Protein AF-A0A4R7HZ76-F1 (afdb_monomer_lite)

Radius of gyration: 34.41 Å; chains: 1; bounding box: 61×38×116 Å

Secondary structure (DSSP, 8-state):
---------PPPP--------HHHHHHHHHHHHHHHHHHHHHHHHHHHHHHHHHHHHHHHHHHHHHHHHHHHHHHHSSGGG-TTTTTHHHHHHHHHHHHHHHHHHHTS--GGG-TT---

pLDDT: mean 82.41, std 15.49, range [43.47, 98.44]

Organism: NCBI:txid467091

Structure (mmCIF, N/CA/C/O backbone):
data_AF-A0A4R7HZ76-F1
#
_entry.id   AF-A0A4R7HZ76-F1
#
loop_
_atom_site.group_PDB
_atom_site.id
_atom_site.type_symbol
_atom_site.label_atom_id
_atom_site.label_alt_id
_atom_site.label_comp_id
_atom_site.label_asym_id
_atom_site.label_entity_id
_atom_site.label_seq_id
_atom_site.pdbx_PDB_ins_code
_atom_site.Cartn_x
_atom_site.Cartn_y
_atom_site.Cartn_z
_atom_site.occupancy
_atom_site.B_iso_or_equiv
_atom_site.auth_seq_id
_atom_site.auth_comp_id
_atom_site.auth_asym_id
_atom_site.auth_atom_id
_atom_site.pdbx_PDB_model_num
ATOM 1 N N . MET A 1 1 ? -24.415 -3.410 87.741 1.00 55.56 1 MET A N 1
ATOM 2 C CA . MET A 1 1 ? -25.712 -3.322 87.044 1.00 55.56 1 MET A CA 1
ATOM 3 C C . MET A 1 1 ? -26.106 -1.855 87.058 1.00 55.56 1 MET A C 1
ATOM 5 O O . MET A 1 1 ? -26.613 -1.382 88.061 1.00 55.56 1 MET A O 1
ATOM 9 N N . ALA A 1 2 ? -25.708 -1.115 86.027 1.00 51.69 2 ALA A N 1
ATOM 10 C CA . ALA A 1 2 ? -26.130 0.259 85.790 1.00 51.69 2 ALA A CA 1
ATOM 11 C C . ALA A 1 2 ? -26.269 0.404 84.274 1.00 51.69 2 ALA A C 1
ATOM 13 O O . ALA A 1 2 ? -25.323 0.126 83.537 1.00 51.69 2 ALA A O 1
ATOM 14 N N . ASP A 1 3 ? -27.498 0.699 83.873 1.00 59.91 3 ASP A N 1
ATOM 15 C CA . ASP A 1 3 ? -27.969 0.969 82.523 1.00 59.91 3 ASP A CA 1
ATOM 16 C C . ASP A 1 3 ? -27.178 2.106 81.867 1.00 59.91 3 ASP A C 1
ATOM 18 O O . ASP A 1 3 ? -27.070 3.190 82.436 1.00 59.91 3 ASP A O 1
ATOM 22 N N . ASP A 1 4 ? -26.698 1.873 80.647 1.00 58.06 4 ASP A N 1
ATOM 23 C CA . ASP A 1 4 ? -26.309 2.927 79.705 1.00 58.06 4 ASP A CA 1
ATOM 24 C C . ASP A 1 4 ? -26.933 2.615 78.336 1.00 58.06 4 ASP A C 1
ATOM 26 O O . ASP A 1 4 ? -26.265 2.236 77.375 1.00 58.06 4 ASP A O 1
ATOM 30 N N . THR A 1 5 ? -28.269 2.655 78.275 1.00 63.69 5 THR A N 1
ATOM 31 C CA . THR A 1 5 ? -29.052 2.318 77.071 1.00 63.69 5 THR A CA 1
ATOM 32 C C . THR A 1 5 ? -29.756 3.516 76.427 1.00 63.69 5 THR A C 1
ATOM 34 O O . THR A 1 5 ? -30.506 3.351 75.467 1.00 63.69 5 THR A O 1
ATOM 37 N N . THR A 1 6 ? -29.465 4.751 76.843 1.00 67.00 6 THR A N 1
ATOM 38 C CA . THR A 1 6 ? -30.143 5.951 76.314 1.00 67.00 6 THR A CA 1
ATOM 39 C C . THR A 1 6 ? -29.289 6.736 75.316 1.00 67.00 6 THR A C 1
ATOM 41 O O . THR A 1 6 ? -28.987 7.910 75.510 1.00 67.00 6 THR A O 1
ATOM 44 N N . ARG A 1 7 ? -28.943 6.119 74.177 1.00 65.19 7 ARG A N 1
ATOM 45 C CA . ARG A 1 7 ? -28.697 6.897 72.949 1.00 65.19 7 ARG A CA 1
ATOM 46 C C . ARG A 1 7 ? -30.034 7.054 72.224 1.00 65.19 7 ARG A C 1
ATOM 48 O O . ARG A 1 7 ? -30.573 6.038 71.788 1.00 65.19 7 ARG A O 1
ATOM 55 N N . PRO A 1 8 ? -30.578 8.273 72.045 1.00 59.34 8 PRO A N 1
ATOM 56 C CA . PRO A 1 8 ? -31.689 8.458 71.126 1.00 59.34 8 PRO A CA 1
ATOM 57 C C . PRO A 1 8 ? -31.182 8.084 69.733 1.00 59.34 8 PRO A C 1
ATOM 59 O O . PRO A 1 8 ? -30.325 8.762 69.163 1.00 59.34 8 PRO A O 1
ATOM 62 N N . ALA A 1 9 ? -31.655 6.954 69.211 1.00 63.72 9 ALA A N 1
ATOM 63 C CA . ALA A 1 9 ? -31.443 6.590 67.825 1.00 63.72 9 ALA A CA 1
ATOM 64 C C . ALA A 1 9 ? -32.113 7.675 66.981 1.00 63.72 9 ALA A C 1
ATOM 66 O O . ALA A 1 9 ? -33.338 7.739 66.891 1.00 63.72 9 ALA A O 1
ATOM 67 N N . THR A 1 10 ? -31.315 8.576 66.408 1.00 67.38 10 THR A N 1
ATOM 68 C CA . THR A 1 10 ? -31.791 9.438 65.332 1.00 67.38 10 THR A CA 1
ATOM 69 C C . THR A 1 10 ? -32.341 8.496 64.263 1.00 67.38 10 THR A C 1
ATOM 71 O O . THR A 1 10 ? -31.598 7.604 63.837 1.00 67.38 10 THR A O 1
ATOM 74 N N . PRO A 1 11 ? -33.628 8.598 63.883 1.00 64.81 11 PRO A N 1
ATOM 75 C CA . PRO A 1 11 ? -34.157 7.738 62.841 1.00 64.81 11 PRO A CA 1
ATOM 76 C C . PRO A 1 11 ? -33.272 7.916 61.602 1.00 64.81 11 PRO A C 1
ATOM 78 O O . PRO A 1 11 ? -32.871 9.050 61.309 1.00 64.81 11 PRO A O 1
ATOM 81 N N . PRO A 1 12 ? -32.900 6.820 60.914 1.00 65.69 12 PRO A N 1
ATOM 82 C CA . PRO A 1 12 ? -32.111 6.927 59.699 1.00 65.69 12 PRO A CA 1
ATOM 83 C C . PRO A 1 12 ? -32.827 7.904 58.764 1.00 65.69 12 PRO A C 1
ATOM 85 O O . PRO A 1 12 ? -34.063 7.868 58.709 1.00 65.69 12 PRO A O 1
ATOM 88 N N . PRO A 1 13 ? -32.100 8.792 58.059 1.00 60.97 13 PRO A N 1
ATOM 89 C CA . PRO A 1 13 ? -32.729 9.624 57.053 1.00 60.97 13 PRO A CA 1
ATOM 90 C C . PRO A 1 13 ? -33.471 8.666 56.132 1.00 60.97 13 PRO A C 1
ATOM 92 O O . PRO A 1 13 ? -32.875 7.738 55.583 1.00 60.97 13 PRO A O 1
ATOM 95 N N . THR A 1 14 ? -34.788 8.833 56.060 1.00 55.53 14 THR A N 1
ATOM 96 C CA . THR A 1 14 ? -35.656 8.135 55.127 1.00 55.53 14 THR A CA 1
ATOM 97 C C . THR A 1 14 ? -35.185 8.534 53.741 1.00 55.53 14 THR A C 1
ATOM 99 O O . THR A 1 14 ? -35.658 9.501 53.149 1.00 55.53 14 THR A O 1
ATOM 102 N N . ALA A 1 15 ? -34.178 7.811 53.248 1.00 57.91 15 ALA A N 1
ATOM 103 C CA . ALA A 1 15 ? -33.791 7.793 51.861 1.00 57.91 15 ALA A CA 1
ATOM 104 C C . ALA A 1 15 ? -35.041 7.318 51.140 1.00 57.91 15 ALA A C 1
ATOM 106 O O . ALA A 1 15 ? -35.380 6.135 51.142 1.00 57.91 15 ALA A O 1
ATOM 107 N N . LYS A 1 16 ? -35.803 8.295 50.661 1.00 51.72 16 LYS A N 1
ATOM 108 C CA . LYS A 1 16 ? -36.954 8.107 49.807 1.00 51.72 16 LYS A CA 1
ATOM 109 C C . LYS A 1 16 ? -36.445 7.205 48.690 1.00 51.72 16 LYS A C 1
ATOM 111 O O . LYS A 1 16 ? -35.613 7.626 47.892 1.00 51.72 16 LYS A O 1
ATOM 116 N N . VAL A 1 17 ? -36.858 5.940 48.711 1.00 57.53 17 VAL A N 1
ATOM 117 C CA . VAL A 1 17 ? -36.637 5.013 47.604 1.00 57.53 17 VAL A CA 1
ATOM 118 C C . VAL A 1 17 ? -37.565 5.513 46.506 1.00 57.53 17 VAL A C 1
ATOM 120 O O . VAL A 1 17 ? -38.687 5.047 46.335 1.00 57.53 17 VAL A O 1
ATOM 123 N N . GLU A 1 18 ? -37.147 6.600 45.868 1.00 59.53 18 GLU A N 1
ATOM 124 C CA . GLU A 1 18 ? -37.763 7.148 44.679 1.00 59.53 18 GLU A CA 1
ATOM 125 C C . GLU A 1 18 ? -37.491 6.082 43.620 1.00 59.53 18 GLU A C 1
ATOM 127 O O . GLU A 1 18 ? -36.342 5.846 43.249 1.00 59.53 18 GLU A O 1
ATOM 132 N N . GLY A 1 19 ? -38.524 5.295 43.298 1.00 58.38 19 GLY A N 1
ATOM 133 C CA . GLY A 1 19 ? -38.404 4.145 42.408 1.00 58.38 19 GLY A CA 1
ATOM 134 C C . GLY A 1 19 ? -37.634 4.552 41.162 1.00 58.38 19 GLY A C 1
ATOM 135 O O . GLY A 1 19 ? -37.991 5.563 40.560 1.00 58.38 19 GLY A O 1
ATOM 136 N N . ALA A 1 20 ? -36.566 3.804 40.857 1.00 63.41 20 ALA A N 1
ATOM 137 C CA . ALA A 1 20 ? -35.587 4.114 39.820 1.00 63.41 20 ALA A CA 1
ATOM 138 C C . ALA A 1 20 ? -36.257 4.817 38.637 1.00 63.41 20 ALA A C 1
ATOM 140 O O . ALA A 1 20 ? -37.035 4.212 37.891 1.00 63.41 20 ALA A O 1
ATOM 141 N N . SER A 1 21 ? -36.015 6.123 38.524 1.00 81.12 21 SER A N 1
ATOM 142 C CA . SER A 1 21 ? -36.608 6.927 37.466 1.00 81.12 21 SER A CA 1
ATOM 143 C C . SER A 1 21 ? -36.160 6.342 36.132 1.00 81.12 21 SER A C 1
ATOM 145 O O . SER A 1 21 ? -34.993 5.988 35.961 1.00 81.12 21 SER A O 1
ATOM 147 N N . VAL A 1 22 ? -37.064 6.251 35.156 1.00 79.38 22 VAL A N 1
ATOM 148 C CA . VAL A 1 22 ? -36.730 5.760 33.807 1.00 79.38 22 VAL A CA 1
ATOM 149 C C . VAL A 1 22 ? -35.536 6.533 33.223 1.00 79.38 22 VAL A C 1
ATOM 151 O O . VAL A 1 22 ? -34.703 5.952 32.532 1.00 79.38 22 VAL A O 1
ATOM 154 N N . GLY A 1 23 ? -35.399 7.821 33.561 1.00 84.94 23 GLY A N 1
ATOM 155 C CA . GLY A 1 23 ? -34.245 8.635 33.171 1.00 84.94 23 GLY A CA 1
ATOM 156 C C . GLY A 1 23 ? -32.926 8.169 33.792 1.00 84.94 23 GLY A C 1
ATOM 157 O O . GLY A 1 23 ? -31.900 8.176 33.121 1.00 84.94 23 GLY A O 1
ATOM 158 N N . GLU A 1 24 ? -32.959 7.693 35.033 1.00 84.06 24 GLU A N 1
ATOM 159 C CA . GLU A 1 24 ? -31.786 7.201 35.755 1.00 84.06 24 GLU A CA 1
ATOM 160 C C . GLU A 1 24 ? -31.289 5.877 35.157 1.00 84.06 24 GLU A C 1
ATOM 162 O O . GLU A 1 24 ? -30.097 5.712 34.901 1.00 84.06 24 GLU A O 1
ATOM 167 N N . VAL A 1 25 ? -32.208 4.969 34.807 1.00 85.50 25 VAL A N 1
ATOM 168 C CA . VAL A 1 25 ? -31.884 3.713 34.106 1.00 85.50 25 VAL A CA 1
ATOM 169 C C . VAL A 1 25 ? -31.278 3.990 32.726 1.00 85.50 25 VAL A C 1
ATOM 171 O O . VAL A 1 25 ? -30.271 3.386 32.354 1.00 85.50 25 VAL A O 1
ATOM 174 N N . VAL A 1 26 ? -31.853 4.930 31.970 1.00 87.06 26 VAL A N 1
ATOM 175 C CA . VAL A 1 26 ? -31.335 5.330 30.651 1.00 87.06 26 VAL A CA 1
ATOM 176 C C . VAL A 1 26 ? -29.932 5.933 30.760 1.00 87.06 26 VAL A C 1
ATOM 178 O O . VAL A 1 26 ? -29.064 5.615 29.940 1.00 87.06 26 VAL A O 1
ATOM 181 N N . ASP A 1 27 ? -29.677 6.759 31.772 1.00 89.69 27 ASP A N 1
ATOM 182 C CA . ASP A 1 27 ? -28.351 7.330 32.009 1.00 89.69 27 ASP A CA 1
ATOM 183 C C . ASP A 1 27 ? -27.326 6.268 32.422 1.00 89.69 27 ASP A C 1
ATOM 185 O O . ASP A 1 27 ? -26.188 6.298 31.937 1.00 89.69 27 ASP A O 1
ATOM 189 N N . TYR A 1 28 ? -27.719 5.278 33.229 1.00 88.44 28 TYR A N 1
ATOM 190 C CA . TYR A 1 28 ? -26.866 4.133 33.551 1.00 88.44 28 TYR A CA 1
ATOM 191 C C . TYR A 1 28 ? -26.496 3.318 32.307 1.00 88.44 28 TYR A C 1
ATOM 193 O O . TYR A 1 28 ? -25.316 3.029 32.099 1.00 88.44 28 TYR A O 1
ATOM 201 N N . VAL A 1 29 ? -27.457 3.016 31.428 1.00 86.75 29 VAL A N 1
ATOM 202 C CA . VAL A 1 29 ? -27.199 2.279 30.177 1.00 86.75 29 VAL A CA 1
ATOM 203 C C . VAL A 1 29 ? -26.297 3.081 29.236 1.00 86.75 29 VAL A C 1
ATOM 205 O O . VAL A 1 29 ? -25.344 2.532 28.684 1.00 86.75 29 VAL A O 1
ATOM 208 N N . LYS A 1 30 ? -26.527 4.392 29.083 1.00 87.12 30 LYS A N 1
ATOM 209 C CA . LYS A 1 30 ? -25.648 5.265 28.283 1.00 87.12 30 LYS A CA 1
ATOM 210 C C . LYS A 1 30 ? -24.221 5.293 28.819 1.00 87.12 30 LYS A C 1
ATOM 212 O O . LYS A 1 30 ? -23.271 5.249 28.034 1.00 87.12 30 LYS A O 1
ATOM 217 N N . ARG A 1 31 ? -24.054 5.397 30.140 1.00 85.12 31 ARG A N 1
ATOM 218 C CA . ARG A 1 31 ? -22.733 5.392 30.782 1.00 85.12 31 ARG A CA 1
ATOM 219 C C . ARG A 1 31 ? -22.029 4.055 30.604 1.00 85.12 31 ARG A C 1
ATOM 221 O O . ARG A 1 31 ? -20.847 4.062 30.271 1.00 85.12 31 ARG A O 1
ATOM 228 N N . TYR A 1 32 ? -22.753 2.949 30.748 1.00 83.25 32 TYR A N 1
ATOM 229 C CA . TYR A 1 32 ? -22.232 1.605 30.526 1.00 83.25 32 TYR A CA 1
ATOM 230 C C . TYR A 1 32 ? -21.795 1.404 29.073 1.00 83.25 32 TYR A C 1
ATOM 232 O O . TYR A 1 32 ? -20.645 1.064 28.820 1.00 83.25 32 TYR A O 1
ATOM 240 N N . ALA A 1 33 ? -22.651 1.749 28.107 1.00 84.69 33 ALA A N 1
ATOM 241 C CA . ALA A 1 33 ? -22.313 1.682 26.689 1.00 84.69 33 ALA A CA 1
ATOM 242 C C . ALA A 1 33 ? -21.069 2.524 26.355 1.00 84.69 33 ALA A C 1
ATOM 244 O O . ALA A 1 33 ? -20.204 2.079 25.604 1.00 84.69 33 ALA A O 1
ATOM 245 N N . LYS A 1 34 ? -20.924 3.720 26.945 1.00 79.56 34 LYS A N 1
ATOM 246 C CA . LYS A 1 34 ? -19.701 4.529 26.812 1.00 79.56 34 LYS A CA 1
ATOM 247 C C . LYS A 1 34 ? -18.485 3.896 27.487 1.00 79.56 34 LYS A C 1
ATOM 249 O O . LYS A 1 34 ? -17.395 4.014 26.945 1.00 79.56 34 LYS A O 1
ATOM 254 N N . GLN A 1 35 ? -18.626 3.253 28.641 1.00 76.25 35 GLN A N 1
ATOM 255 C CA . GLN A 1 35 ? -17.512 2.580 29.319 1.00 76.25 35 GLN A CA 1
ATOM 256 C C . GLN A 1 35 ? -17.020 1.361 28.538 1.00 76.25 35 GLN A C 1
ATOM 258 O O . GLN A 1 35 ? -15.821 1.252 28.284 1.00 76.25 35 GLN A O 1
ATOM 263 N N . GLU A 1 36 ? -17.946 0.518 28.093 1.00 77.00 36 GLU A N 1
ATOM 264 C CA . GLU A 1 36 ? -17.660 -0.689 27.313 1.00 77.00 36 GLU A CA 1
ATOM 265 C C . GLU A 1 36 ? -17.070 -0.364 25.934 1.00 77.00 36 GLU A C 1
ATOM 267 O O . GLU A 1 36 ? -16.264 -1.125 25.408 1.00 77.00 36 GLU A O 1
ATOM 272 N N . THR A 1 37 ? -17.405 0.791 25.346 1.00 76.94 37 THR A N 1
ATOM 273 C CA . THR A 1 37 ? -16.868 1.192 24.031 1.00 76.94 37 THR A CA 1
ATOM 274 C C . THR A 1 37 ? -15.597 2.034 24.119 1.00 76.94 37 THR A C 1
ATOM 276 O O . THR A 1 37 ? -14.686 1.847 23.316 1.00 76.94 37 THR A O 1
ATOM 279 N N . LEU A 1 38 ? -15.484 2.953 25.084 1.00 69.31 38 LEU A N 1
ATOM 280 C CA . LEU A 1 38 ? -14.348 3.879 25.172 1.00 69.31 38 LEU A CA 1
ATOM 281 C C . LEU A 1 38 ? -13.166 3.316 25.966 1.00 69.31 38 LEU A C 1
ATOM 283 O O . LEU A 1 38 ? -12.035 3.743 25.723 1.00 69.31 38 LEU A O 1
ATOM 287 N N . GLY A 1 39 ? -13.400 2.375 26.887 1.00 67.31 39 GLY A N 1
ATOM 288 C CA . GLY A 1 39 ? -12.339 1.684 27.625 1.00 67.31 39 GLY A CA 1
ATOM 289 C C . GLY A 1 39 ? -11.368 0.950 26.690 1.00 67.31 39 GLY A C 1
ATOM 290 O O . GLY A 1 39 ? -10.169 1.244 26.717 1.00 67.31 39 GLY A O 1
ATOM 291 N N . PRO A 1 40 ? -11.866 0.083 25.788 1.00 68.56 40 PRO A N 1
ATOM 292 C CA . PRO A 1 40 ? -11.035 -0.602 24.802 1.00 68.56 40 PRO A CA 1
ATOM 293 C C . PRO A 1 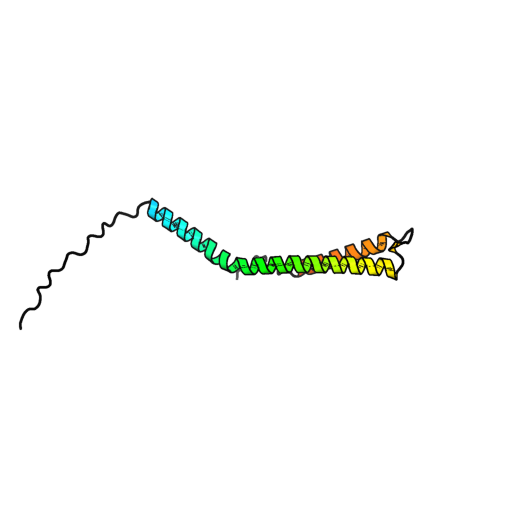40 ? -10.444 0.351 23.758 1.00 68.56 40 PRO A C 1
ATOM 295 O O . PRO A 1 40 ? -9.285 0.208 23.374 1.00 68.56 40 PRO A O 1
ATOM 298 N N . LEU A 1 41 ? -11.207 1.357 23.316 1.00 69.62 41 LEU A N 1
ATOM 299 C CA . LEU A 1 41 ? -10.796 2.255 22.234 1.00 69.62 41 LEU A CA 1
ATOM 300 C C . LEU A 1 41 ? -9.648 3.191 22.640 1.00 69.62 41 LEU A C 1
ATOM 302 O O . LEU A 1 41 ? -8.748 3.437 21.838 1.00 69.62 41 LEU A O 1
ATOM 306 N N . LYS A 1 42 ? -9.624 3.669 23.893 1.00 67.75 42 LYS A N 1
ATOM 307 C CA . LYS A 1 42 ? -8.480 4.437 24.420 1.00 67.75 42 LYS A CA 1
ATOM 308 C C . LYS A 1 42 ? -7.208 3.592 24.519 1.00 67.75 42 LYS A C 1
ATOM 310 O O . LYS A 1 42 ? -6.129 4.122 24.277 1.00 67.75 42 LYS A O 1
ATOM 315 N N . GLY A 1 43 ? -7.325 2.301 24.839 1.00 72.31 43 GLY A N 1
ATOM 316 C CA . GLY A 1 43 ? -6.186 1.376 24.872 1.00 72.31 43 GLY A CA 1
ATOM 317 C C . GLY A 1 43 ? -5.692 0.979 23.476 1.00 72.31 43 GLY A C 1
ATOM 318 O O . GLY A 1 43 ? -4.490 0.947 23.226 1.00 72.31 43 GLY A O 1
ATOM 319 N N . ALA A 1 44 ? -6.611 0.729 22.541 1.00 80.12 44 ALA A N 1
ATOM 320 C CA . ALA A 1 44 ? -6.301 0.343 21.164 1.00 80.12 44 ALA A CA 1
ATOM 321 C C . ALA A 1 44 ? -5.825 1.518 20.292 1.00 80.12 44 ALA A C 1
ATOM 323 O O . ALA A 1 44 ? -5.102 1.301 19.321 1.00 80.12 44 ALA A O 1
ATOM 324 N N . GLY A 1 45 ? -6.190 2.757 20.635 1.00 81.81 45 GLY A N 1
ATOM 325 C CA . GLY A 1 45 ? -5.857 3.951 19.854 1.00 81.81 45 GLY A CA 1
ATOM 326 C C . GLY A 1 45 ? -4.357 4.120 19.603 1.00 81.81 45 GLY A C 1
ATOM 327 O O . GLY A 1 45 ? -3.962 4.392 18.473 1.00 81.81 45 GLY A O 1
ATOM 328 N N . THR A 1 46 ? -3.513 3.879 20.612 1.00 85.44 46 THR A N 1
ATOM 329 C CA . THR A 1 46 ? -2.049 3.952 20.458 1.00 85.44 46 THR A CA 1
ATOM 330 C C . THR A 1 46 ? -1.522 2.877 19.508 1.00 85.44 46 THR A C 1
ATOM 332 O O . THR A 1 46 ? -0.712 3.182 18.638 1.00 85.44 46 THR A O 1
ATOM 335 N N . TRP A 1 47 ? -2.009 1.638 19.610 1.00 87.06 47 TRP A N 1
ATOM 336 C CA . TRP A 1 47 ? -1.599 0.543 18.723 1.00 87.06 47 TRP A CA 1
ATOM 337 C C . TRP A 1 47 ? -2.035 0.774 17.276 1.00 87.06 47 TRP A C 1
ATOM 339 O O . TRP A 1 47 ? -1.262 0.527 16.355 1.00 87.06 47 TRP A O 1
ATOM 349 N N . ILE A 1 48 ? -3.244 1.303 17.072 1.00 89.06 48 ILE A N 1
ATOM 350 C CA . ILE A 1 48 ? -3.747 1.678 15.746 1.00 89.06 48 ILE A CA 1
ATOM 351 C C . ILE A 1 48 ? -2.922 2.832 15.174 1.00 89.06 48 ILE A C 1
ATOM 353 O O . ILE A 1 48 ? -2.519 2.773 14.016 1.00 89.06 48 ILE A O 1
ATOM 357 N N . ALA A 1 49 ? -2.626 3.858 15.975 1.00 90.38 49 ALA A N 1
ATOM 358 C CA . ALA A 1 49 ? -1.807 4.987 15.546 1.00 90.38 49 ALA A CA 1
ATOM 359 C C . ALA A 1 49 ? -0.379 4.551 15.183 1.00 90.38 49 ALA A C 1
ATOM 361 O O . ALA A 1 49 ? 0.136 4.945 14.138 1.00 90.38 49 ALA A O 1
ATOM 362 N N . MET A 1 50 ? 0.239 3.688 15.994 1.00 93.12 50 MET A N 1
ATOM 363 C CA . MET A 1 50 ? 1.548 3.100 15.696 1.00 93.12 50 MET A CA 1
ATOM 364 C C . MET A 1 50 ? 1.504 2.227 14.440 1.00 93.12 50 MET A C 1
ATOM 366 O O . MET A 1 50 ? 2.399 2.321 13.604 1.00 93.12 50 MET A O 1
ATOM 370 N N . GLY A 1 51 ? 0.451 1.423 14.267 1.00 92.56 51 GLY A N 1
ATOM 371 C CA . GLY A 1 51 ? 0.235 0.625 13.062 1.00 92.56 51 GLY A CA 1
ATOM 372 C C . GLY A 1 51 ? 0.085 1.489 11.809 1.00 92.56 51 GLY A C 1
ATOM 373 O O . GLY A 1 51 ? 0.714 1.210 10.792 1.00 92.56 51 GLY A O 1
ATOM 374 N N . ALA A 1 52 ? -0.679 2.579 11.890 1.00 95.44 52 ALA A N 1
ATOM 375 C CA . ALA A 1 52 ? -0.841 3.535 10.800 1.00 95.44 52 ALA A CA 1
ATOM 376 C C . ALA A 1 52 ? 0.482 4.244 10.466 1.00 95.44 52 ALA A C 1
ATOM 378 O O . ALA A 1 52 ? 0.866 4.311 9.300 1.00 95.44 52 ALA A O 1
ATOM 379 N N . ALA A 1 53 ? 1.220 4.713 11.476 1.00 96.44 53 ALA A N 1
ATOM 380 C CA . ALA A 1 53 ? 2.527 5.340 11.288 1.00 96.44 53 ALA A CA 1
ATOM 381 C C . ALA A 1 53 ? 3.547 4.377 10.660 1.00 96.44 53 ALA A C 1
ATOM 383 O O . ALA A 1 53 ? 4.287 4.761 9.751 1.00 96.44 53 ALA A O 1
ATOM 384 N N . ALA A 1 54 ? 3.560 3.115 11.100 1.00 95.19 54 ALA A N 1
ATOM 385 C CA . ALA A 1 54 ? 4.387 2.070 10.512 1.00 95.19 54 ALA A CA 1
ATOM 386 C C . ALA A 1 54 ? 3.986 1.783 9.056 1.00 95.19 54 ALA A C 1
ATOM 388 O O . ALA A 1 54 ? 4.861 1.695 8.200 1.00 95.19 54 ALA A O 1
ATOM 389 N N . ALA A 1 55 ? 2.687 1.703 8.75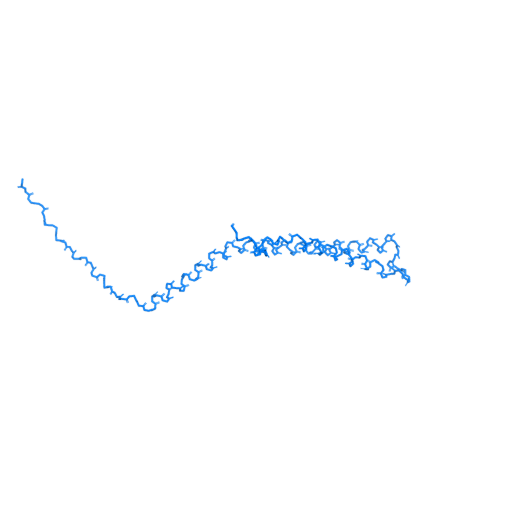0 1.00 94.81 55 ALA A N 1
ATOM 390 C CA . ALA A 1 55 ? 2.193 1.472 7.393 1.00 94.81 55 ALA A CA 1
ATOM 391 C C . ALA A 1 55 ? 2.569 2.612 6.436 1.00 94.81 55 ALA A C 1
ATOM 393 O O . ALA A 1 55 ? 3.036 2.352 5.328 1.00 94.81 55 ALA A O 1
ATOM 394 N N . VAL A 1 56 ? 2.426 3.868 6.873 1.00 97.81 56 VAL A N 1
ATOM 395 C CA . VAL A 1 56 ? 2.841 5.046 6.095 1.00 97.81 56 VAL A CA 1
ATOM 396 C C . VAL A 1 56 ? 4.348 5.026 5.862 1.00 97.81 56 VAL A C 1
ATOM 398 O O . VAL A 1 56 ? 4.793 5.144 4.722 1.00 97.81 56 VAL A O 1
ATOM 401 N N . SER A 1 57 ? 5.134 4.824 6.922 1.00 97.88 57 SER A N 1
ATOM 402 C CA . SER A 1 57 ? 6.598 4.782 6.824 1.00 97.88 57 SER A CA 1
ATOM 403 C C . SER A 1 57 ? 7.070 3.664 5.887 1.00 97.88 57 SER A C 1
ATOM 405 O O . SER A 1 57 ? 7.934 3.886 5.040 1.00 97.88 57 SER A O 1
ATOM 407 N N . LEU A 1 58 ? 6.463 2.477 5.987 1.00 96.31 58 LEU A N 1
ATOM 408 C CA . LEU A 1 58 ? 6.753 1.337 5.118 1.00 96.31 58 LEU A CA 1
ATOM 409 C C . LEU A 1 58 ? 6.361 1.619 3.662 1.00 96.31 58 LEU A C 1
ATOM 411 O O . LEU A 1 58 ? 7.140 1.330 2.758 1.00 96.31 58 LEU A O 1
ATOM 415 N N . GLY A 1 59 ? 5.187 2.211 3.430 1.00 96.69 59 GLY A N 1
ATOM 416 C CA . GLY A 1 59 ? 4.722 2.584 2.095 1.00 96.69 59 GLY A CA 1
ATOM 417 C C . GLY A 1 59 ? 5.667 3.569 1.409 1.00 96.69 59 GLY A C 1
ATOM 418 O O . GLY A 1 59 ? 6.059 3.348 0.265 1.00 96.69 59 GLY A O 1
ATOM 419 N N . ILE A 1 60 ? 6.108 4.603 2.132 1.00 98.44 60 ILE A N 1
ATOM 420 C CA . ILE A 1 60 ? 7.103 5.563 1.635 1.00 98.44 60 ILE A CA 1
ATOM 421 C C . ILE A 1 60 ? 8.419 4.850 1.305 1.00 98.44 60 ILE A C 1
ATOM 423 O O . ILE A 1 60 ? 8.963 5.044 0.218 1.00 98.44 60 ILE A O 1
ATOM 427 N N . GLY A 1 61 ? 8.912 3.991 2.203 1.00 98.06 61 GLY A N 1
ATOM 428 C CA . GLY A 1 61 ? 10.138 3.225 1.977 1.00 98.06 61 GLY A CA 1
ATOM 429 C C . GLY A 1 61 ? 10.067 2.355 0.719 1.00 98.06 61 GLY A C 1
ATOM 430 O O . GLY A 1 61 ? 10.987 2.375 -0.094 1.00 98.06 61 GLY A O 1
ATOM 431 N N . ILE A 1 62 ? 8.953 1.649 0.511 1.00 97.81 62 ILE A N 1
ATOM 432 C CA . ILE A 1 62 ? 8.740 0.816 -0.681 1.00 97.81 62 ILE A CA 1
ATOM 433 C C . ILE A 1 62 ? 8.710 1.673 -1.951 1.00 97.81 62 ILE A C 1
ATOM 435 O O . ILE A 1 62 ? 9.343 1.300 -2.935 1.00 97.81 62 ILE A O 1
ATOM 439 N N . ILE A 1 63 ? 8.035 2.828 -1.941 1.00 98.00 63 ILE A N 1
ATOM 440 C CA . ILE A 1 63 ? 8.011 3.738 -3.098 1.00 98.00 63 ILE A CA 1
ATOM 441 C C . ILE A 1 63 ? 9.430 4.190 -3.452 1.00 98.00 63 ILE A C 1
ATOM 443 O O . ILE A 1 63 ? 9.824 4.105 -4.613 1.00 98.00 63 ILE A O 1
ATOM 447 N N . ILE A 1 64 ? 10.218 4.620 -2.463 1.00 98.38 64 ILE A N 1
ATOM 448 C CA . ILE A 1 64 ? 11.603 5.054 -2.686 1.00 98.38 64 ILE A CA 1
ATOM 449 C C . ILE A 1 64 ? 12.448 3.905 -3.249 1.00 98.38 64 ILE A C 1
ATOM 451 O O . ILE A 1 64 ? 13.196 4.116 -4.202 1.00 98.38 64 ILE A O 1
ATOM 455 N N . LEU A 1 65 ? 12.308 2.688 -2.718 1.00 98.31 65 LEU A N 1
ATOM 456 C CA . LEU A 1 65 ? 13.025 1.514 -3.223 1.00 98.31 65 LEU A CA 1
ATOM 457 C C . LEU A 1 65 ? 12.633 1.159 -4.661 1.00 98.31 65 LEU A C 1
ATOM 459 O O . LEU A 1 65 ? 13.511 0.863 -5.466 1.00 98.31 65 LEU A O 1
ATOM 463 N N . LEU A 1 66 ? 11.346 1.215 -5.009 1.00 98.25 66 LEU A N 1
ATOM 464 C CA . LEU A 1 66 ? 10.877 0.948 -6.372 1.00 98.25 66 LEU A CA 1
ATOM 465 C C . LEU A 1 66 ? 11.370 2.012 -7.359 1.00 98.25 66 LEU A C 1
ATOM 467 O O . LEU A 1 66 ? 11.802 1.666 -8.457 1.00 98.25 66 LEU A O 1
ATOM 471 N N . LEU A 1 67 ? 11.365 3.288 -6.964 1.00 98.19 67 LEU A N 1
ATOM 472 C CA . LEU A 1 67 ? 11.941 4.370 -7.765 1.00 98.19 67 LEU A CA 1
ATOM 473 C C . LEU A 1 67 ? 13.457 4.208 -7.923 1.00 98.19 67 LEU A C 1
ATOM 475 O O . LEU A 1 67 ? 13.980 4.399 -9.018 1.00 98.19 67 LEU A O 1
ATOM 479 N N . GLY A 1 68 ? 14.160 3.820 -6.857 1.00 98.00 68 GLY A N 1
ATOM 480 C CA . GLY A 1 68 ? 15.592 3.523 -6.895 1.00 98.00 68 GLY A CA 1
ATOM 481 C C . GLY A 1 68 ? 15.916 2.354 -7.823 1.00 98.00 68 GLY A C 1
ATOM 482 O O . GLY A 1 68 ? 16.805 2.468 -8.662 1.00 98.00 68 GLY A O 1
ATOM 483 N N . LEU A 1 69 ? 15.151 1.263 -7.742 1.00 97.81 69 LEU A N 1
ATOM 484 C CA . LEU A 1 69 ? 15.279 0.117 -8.642 1.00 97.81 69 LEU A CA 1
ATOM 485 C C . LEU A 1 69 ? 15.029 0.521 -10.097 1.00 97.81 69 LEU A C 1
ATOM 487 O O . LEU A 1 69 ? 15.841 0.203 -10.964 1.00 97.81 69 LEU A O 1
ATOM 491 N N . LEU A 1 70 ? 13.938 1.248 -10.361 1.00 97.38 70 LEU A N 1
ATOM 492 C CA . LEU A 1 70 ? 13.636 1.768 -11.694 1.00 97.38 70 LEU A CA 1
ATOM 493 C C . LEU A 1 70 ? 14.805 2.601 -12.222 1.00 97.38 70 LEU A C 1
ATOM 495 O O . LEU A 1 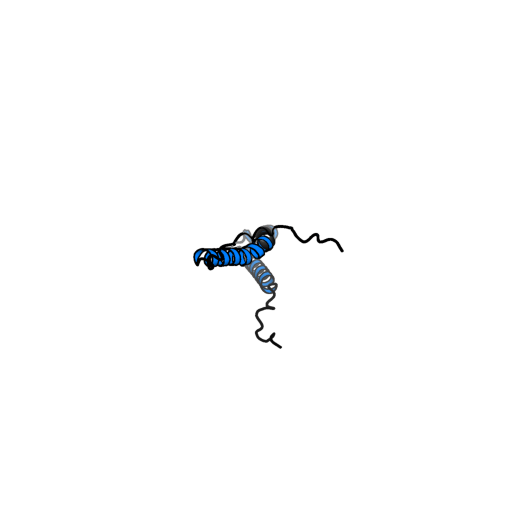70 ? 15.210 2.440 -13.370 1.00 97.38 70 LEU A O 1
ATOM 499 N N . ARG A 1 71 ? 15.370 3.459 -11.366 1.00 96.31 71 ARG A N 1
ATOM 500 C CA . ARG A 1 71 ? 16.481 4.335 -11.725 1.00 96.31 71 ARG A CA 1
ATOM 501 C C . ARG A 1 71 ? 17.735 3.546 -12.080 1.00 96.31 71 ARG A C 1
ATOM 503 O O . ARG A 1 71 ? 18.332 3.837 -13.109 1.00 96.31 71 ARG A O 1
ATOM 510 N N . VAL A 1 72 ? 18.109 2.554 -11.272 1.00 96.94 72 VAL A N 1
ATOM 511 C CA . VAL A 1 72 ? 19.267 1.687 -11.545 1.00 96.94 72 VAL A CA 1
ATOM 512 C C . VAL A 1 72 ? 19.074 0.937 -12.858 1.00 96.94 72 VAL A C 1
ATOM 514 O O . VAL A 1 72 ? 19.964 0.952 -13.700 1.00 96.94 72 VAL A O 1
ATOM 517 N N . LEU A 1 73 ? 17.893 0.352 -13.082 1.00 95.75 73 LEU A N 1
ATOM 518 C CA . LEU A 1 73 ? 17.591 -0.334 -14.337 1.00 95.75 73 LEU A CA 1
ATOM 519 C C . LEU A 1 73 ? 17.711 0.613 -15.533 1.00 95.75 73 LEU A C 1
ATOM 521 O O . LEU A 1 73 ? 18.306 0.253 -16.536 1.00 95.75 73 LEU A O 1
ATOM 525 N N . GLN A 1 74 ? 17.193 1.834 -15.443 1.00 94.56 74 GLN A N 1
ATOM 526 C CA . GLN A 1 74 ? 17.244 2.775 -16.562 1.00 94.56 74 GLN A CA 1
ATOM 527 C C . GLN A 1 74 ? 18.647 3.320 -16.850 1.00 94.56 74 GLN A C 1
ATOM 529 O O . GLN A 1 74 ? 18.952 3.536 -18.019 1.00 94.56 74 GLN A O 1
ATOM 534 N N . VAL A 1 75 ? 19.462 3.564 -15.817 1.00 93.81 75 VAL A N 1
ATOM 535 C CA . VAL A 1 75 ? 20.786 4.199 -15.948 1.00 93.81 75 VAL A CA 1
ATOM 536 C C . VAL A 1 75 ? 21.879 3.188 -16.277 1.00 93.81 75 VAL A C 1
ATOM 538 O O . VAL A 1 75 ? 22.687 3.450 -17.155 1.00 93.81 75 VAL A O 1
ATOM 541 N N . GLU A 1 76 ? 21.907 2.037 -15.606 1.00 93.56 76 GLU A N 1
ATOM 542 C CA . GLU A 1 76 ? 23.008 1.074 -15.764 1.00 93.56 76 GLU A CA 1
ATOM 543 C C . GLU A 1 76 ? 22.836 0.163 -16.985 1.00 93.56 76 GLU A C 1
ATOM 545 O O . GLU A 1 76 ? 23.792 -0.468 -17.426 1.00 93.56 76 GLU A O 1
ATOM 550 N N . THR A 1 77 ? 21.617 0.046 -17.523 1.00 88.81 77 THR A N 1
ATOM 551 C CA . THR A 1 77 ? 21.333 -0.875 -18.638 1.00 88.81 77 THR A CA 1
ATOM 552 C C . THR A 1 77 ? 20.962 -0.176 -19.944 1.00 88.81 77 THR A C 1
ATOM 554 O O . THR A 1 77 ? 20.605 -0.857 -20.903 1.00 88.81 77 THR A O 1
ATOM 557 N N . ASP A 1 78 ? 20.981 1.163 -19.977 1.00 87.12 78 ASP A N 1
ATOM 558 C CA . ASP A 1 78 ? 20.518 2.017 -21.089 1.00 87.12 78 ASP A CA 1
ATOM 559 C C . ASP A 1 78 ? 19.093 1.713 -21.601 1.00 87.12 78 ASP A C 1
ATOM 561 O O . ASP A 1 78 ? 18.601 2.326 -22.551 1.00 87.12 78 ASP A O 1
ATOM 565 N N . MET A 1 79 ? 18.353 0.808 -20.948 1.00 87.25 79 MET A N 1
ATOM 566 C CA . MET A 1 79 ? 17.005 0.437 -21.371 1.00 87.25 79 MET A CA 1
ATOM 567 C C . MET A 1 79 ? 16.081 1.653 -21.366 1.00 87.25 79 MET A C 1
ATOM 569 O O . MET A 1 79 ? 15.218 1.750 -22.231 1.00 87.25 79 MET A O 1
ATOM 573 N N . GLY A 1 80 ? 16.297 2.618 -20.463 1.00 83.44 80 GLY A N 1
ATOM 574 C CA . GLY A 1 80 ? 15.490 3.835 -20.369 1.00 83.44 80 GLY A CA 1
ATOM 575 C C . GLY A 1 80 ? 15.528 4.735 -21.611 1.00 83.44 80 GLY A C 1
ATOM 576 O O . GLY A 1 80 ? 14.576 5.481 -21.827 1.00 83.44 80 GLY A O 1
ATOM 577 N N . THR A 1 81 ? 16.581 4.661 -22.428 1.00 86.62 81 THR A N 1
ATOM 578 C CA . THR A 1 81 ? 16.760 5.476 -23.646 1.00 86.62 81 THR A CA 1
ATOM 579 C C . THR A 1 81 ? 16.606 4.666 -24.935 1.00 86.62 81 THR A C 1
ATOM 581 O O . THR A 1 81 ? 16.628 5.232 -26.026 1.00 86.62 81 THR A O 1
ATOM 584 N N . SER A 1 82 ? 16.420 3.349 -24.826 1.00 89.56 82 SER A N 1
ATOM 585 C CA . SER A 1 82 ? 16.264 2.455 -25.973 1.00 89.56 82 SER A CA 1
ATOM 586 C C . SER A 1 82 ? 14.927 2.643 -26.713 1.00 89.56 82 SER A C 1
ATOM 588 O O . SER A 1 82 ? 13.879 2.842 -26.097 1.00 89.56 82 SER A O 1
ATOM 590 N N . GLU A 1 83 ? 14.933 2.504 -28.044 1.00 86.88 83 GLU A N 1
ATOM 591 C CA . GLU A 1 83 ? 13.718 2.635 -28.871 1.00 86.88 83 GLU A CA 1
ATOM 592 C C . GLU A 1 83 ? 12.685 1.525 -28.609 1.00 86.88 83 GLU A C 1
ATOM 594 O O . GLU A 1 83 ? 11.487 1.790 -28.556 1.00 86.88 83 GLU A O 1
ATOM 599 N N . TRP A 1 84 ? 13.144 0.283 -28.418 1.00 91.25 84 TRP A N 1
ATOM 600 C CA . TRP A 1 84 ? 12.275 -0.905 -28.374 1.00 91.25 84 TRP A CA 1
ATOM 601 C C . TRP A 1 84 ? 12.141 -1.531 -26.978 1.00 91.25 84 TRP A C 1
ATOM 603 O O . TRP A 1 84 ? 11.197 -2.283 -26.731 1.00 91.25 84 TRP A O 1
ATOM 613 N N . TRP A 1 85 ? 13.063 -1.225 -26.058 1.00 91.88 85 TRP A N 1
ATOM 614 C CA . TRP A 1 85 ? 13.160 -1.866 -24.738 1.00 91.88 85 TRP A CA 1
ATOM 615 C C . TRP A 1 85 ? 12.826 -0.924 -23.571 1.00 91.88 85 TRP A C 1
ATOM 617 O O . TRP A 1 85 ? 12.855 -1.346 -22.415 1.00 91.88 85 TRP A O 1
ATOM 627 N N . SER A 1 86 ? 12.431 0.325 -23.845 1.00 92.44 86 SER A N 1
ATOM 628 C CA . SER A 1 86 ? 12.135 1.336 -22.817 1.00 92.44 86 SER A CA 1
ATOM 629 C C . SER A 1 86 ? 11.004 0.968 -21.870 1.00 92.44 86 SER A C 1
ATOM 631 O O . SER A 1 86 ? 10.999 1.426 -20.733 1.00 92.44 86 SER A O 1
ATOM 633 N N . TRP A 1 87 ? 10.088 0.091 -22.275 1.00 94.12 87 TRP A N 1
ATOM 634 C CA . TRP A 1 87 ? 8.998 -0.391 -21.427 1.00 94.12 87 TRP A CA 1
ATOM 6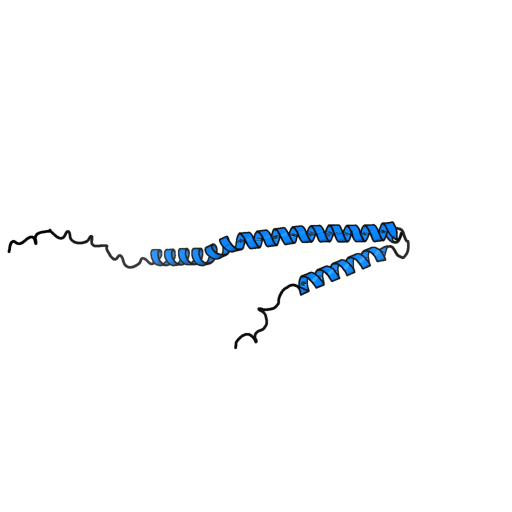35 C C . TRP A 1 87 ? 9.446 -1.441 -20.388 1.00 94.12 87 TRP A C 1
ATOM 637 O O . TRP A 1 87 ? 8.782 -1.608 -19.362 1.00 94.12 87 TRP A O 1
ATOM 647 N N . VAL A 1 88 ? 10.570 -2.137 -20.611 1.00 96.00 88 VAL A N 1
ATOM 648 C CA . VAL A 1 88 ? 11.012 -3.273 -19.779 1.00 96.00 88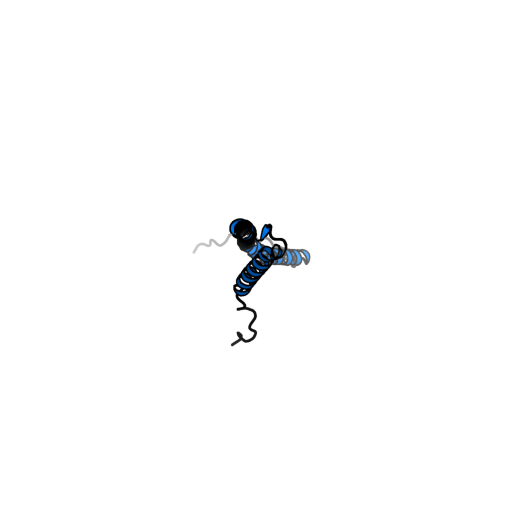 VAL A CA 1
ATOM 649 C C . VAL A 1 88 ? 11.323 -2.888 -18.330 1.00 96.00 88 VAL A C 1
ATOM 651 O O . VAL A 1 88 ? 10.813 -3.570 -17.436 1.00 96.00 88 VAL A O 1
ATOM 654 N N . PRO A 1 89 ? 12.066 -1.799 -18.038 1.00 96.00 89 PRO A N 1
ATOM 655 C CA . PRO A 1 89 ? 12.315 -1.372 -16.661 1.00 96.00 89 PRO A CA 1
ATOM 656 C C . PRO A 1 89 ? 11.024 -1.153 -15.865 1.00 96.00 89 PRO A C 1
ATOM 658 O O . PRO A 1 89 ? 10.936 -1.536 -14.699 1.00 96.00 89 PRO A O 1
ATOM 661 N N . TYR A 1 90 ? 9.992 -0.600 -16.507 1.00 96.06 90 TYR A N 1
ATOM 662 C CA . TYR A 1 90 ? 8.695 -0.374 -15.875 1.00 96.06 90 TYR A CA 1
ATOM 663 C C . TYR A 1 90 ? 7.960 -1.688 -15.598 1.00 96.06 90 TYR A C 1
ATOM 665 O O . TYR A 1 90 ? 7.413 -1.851 -14.507 1.00 96.06 90 TYR A O 1
ATOM 673 N N . LEU A 1 91 ? 7.987 -2.650 -16.533 1.00 97.25 91 LEU A N 1
ATOM 674 C CA . LEU A 1 91 ? 7.391 -3.969 -16.298 1.00 97.25 91 LEU A CA 1
ATOM 675 C C . LEU A 1 91 ? 8.070 -4.680 -15.118 1.00 97.25 91 LEU A C 1
ATOM 677 O O . LEU A 1 91 ? 7.379 -5.213 -14.252 1.00 97.25 91 LEU A O 1
ATOM 681 N N . ILE A 1 92 ? 9.404 -4.657 -15.050 1.00 97.06 92 ILE A N 1
ATOM 682 C CA . ILE A 1 92 ? 10.157 -5.270 -13.945 1.00 97.06 92 ILE A CA 1
ATOM 683 C C . ILE A 1 92 ? 9.737 -4.654 -12.606 1.00 97.06 92 ILE A C 1
ATOM 685 O O . ILE A 1 92 ? 9.436 -5.379 -11.659 1.00 97.06 92 ILE A O 1
ATOM 689 N N . VAL A 1 93 ? 9.660 -3.325 -12.526 1.00 97.94 93 VAL A N 1
ATOM 690 C CA . VAL A 1 93 ? 9.281 -2.616 -11.294 1.00 97.94 93 VAL A CA 1
ATOM 691 C C . VAL A 1 93 ? 7.840 -2.930 -10.882 1.00 97.94 93 VAL A C 1
ATOM 693 O O . VAL A 1 93 ? 7.584 -3.129 -9.695 1.00 97.94 93 VAL A O 1
ATOM 696 N N . ILE A 1 94 ? 6.914 -3.063 -11.839 1.00 98.12 94 ILE A N 1
ATOM 697 C CA . ILE A 1 94 ? 5.535 -3.508 -11.575 1.00 98.12 94 ILE A CA 1
ATOM 698 C C . ILE A 1 94 ? 5.519 -4.926 -10.995 1.00 98.12 94 ILE A C 1
ATOM 700 O O . ILE A 1 94 ? 4.840 -5.168 -9.998 1.00 98.12 94 ILE A O 1
ATOM 704 N N . LEU A 1 95 ? 6.275 -5.859 -11.580 1.00 98.38 95 LEU A N 1
ATOM 705 C CA . LEU A 1 95 ? 6.340 -7.242 -11.102 1.00 98.38 95 LEU A CA 1
ATOM 706 C C . LEU A 1 95 ? 6.948 -7.333 -9.699 1.00 98.38 95 LEU A C 1
ATOM 708 O O . LEU A 1 95 ? 6.426 -8.054 -8.851 1.00 98.38 95 LEU A O 1
ATOM 712 N N . VAL A 1 96 ? 8.009 -6.570 -9.428 1.00 98.31 96 VAL A N 1
ATOM 713 C CA . VAL A 1 96 ? 8.619 -6.489 -8.093 1.00 98.31 96 VAL A CA 1
ATOM 714 C C . VAL A 1 96 ? 7.639 -5.888 -7.087 1.00 98.31 96 VAL A C 1
ATOM 716 O O . VAL A 1 96 ? 7.465 -6.445 -6.004 1.00 98.31 96 VAL A O 1
ATOM 719 N N . GLY A 1 97 ? 6.941 -4.807 -7.445 1.00 98.06 97 GLY A N 1
ATOM 720 C CA . GLY A 1 97 ? 5.889 -4.221 -6.614 1.00 98.06 97 GLY A CA 1
ATOM 721 C C . GLY A 1 97 ? 4.777 -5.224 -6.297 1.00 98.06 97 GLY A C 1
ATOM 722 O O . GLY A 1 97 ? 4.439 -5.415 -5.131 1.00 98.06 97 GLY A O 1
ATOM 723 N N . ALA A 1 98 ? 4.273 -5.937 -7.307 1.00 98.25 98 ALA A N 1
ATOM 724 C CA . ALA A 1 98 ? 3.258 -6.975 -7.137 1.00 98.25 98 ALA A CA 1
ATOM 725 C C . ALA A 1 98 ? 3.746 -8.129 -6.247 1.00 98.25 98 ALA A C 1
ATOM 727 O O . ALA A 1 98 ? 2.998 -8.602 -5.390 1.00 98.25 98 ALA A O 1
ATOM 728 N N . ALA A 1 99 ? 5.004 -8.554 -6.399 1.00 98.25 99 ALA A N 1
ATOM 729 C CA . ALA A 1 99 ? 5.613 -9.571 -5.549 1.00 98.25 99 ALA A CA 1
ATOM 730 C C . ALA A 1 99 ?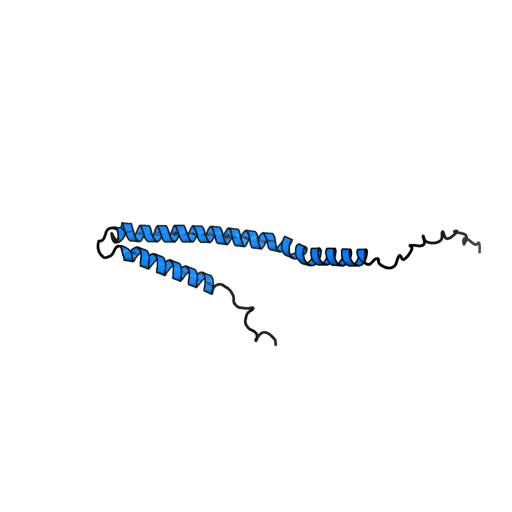 5.708 -9.105 -4.087 1.00 98.25 99 ALA A C 1
ATOM 732 O O . ALA A 1 99 ? 5.320 -9.846 -3.184 1.00 98.25 99 ALA A O 1
ATOM 733 N N . ILE A 1 100 ? 6.147 -7.865 -3.841 1.00 97.44 100 ILE A N 1
ATOM 734 C CA . ILE A 1 100 ? 6.169 -7.269 -2.497 1.00 97.44 100 ILE A CA 1
ATOM 735 C C . ILE A 1 100 ? 4.752 -7.230 -1.915 1.00 97.44 100 ILE A C 1
ATOM 737 O O . ILE A 1 100 ? 4.548 -7.673 -0.785 1.00 97.44 100 ILE A O 1
ATOM 741 N N . THR A 1 101 ? 3.758 -6.768 -2.679 1.00 96.31 101 THR A N 1
ATOM 742 C CA . THR A 1 101 ? 2.355 -6.756 -2.244 1.00 96.31 101 THR A CA 1
ATOM 743 C C . THR A 1 101 ? 1.863 -8.160 -1.895 1.00 96.31 101 THR A C 1
ATOM 745 O O . THR A 1 101 ? 1.266 -8.345 -0.837 1.00 96.31 101 THR A O 1
ATOM 748 N N . ALA A 1 102 ? 2.149 -9.164 -2.727 1.00 96.69 102 ALA A N 1
ATOM 749 C CA . ALA A 1 102 ? 1.775 -10.550 -2.460 1.00 96.69 102 ALA A CA 1
ATOM 750 C C . ALA A 1 102 ? 2.424 -11.078 -1.171 1.00 96.69 102 ALA A C 1
ATOM 752 O O . ALA A 1 102 ? 1.747 -11.711 -0.360 1.00 96.69 102 ALA A O 1
ATOM 753 N N . ILE A 1 103 ? 3.704 -10.767 -0.937 1.00 96.19 103 ILE A N 1
ATOM 754 C CA . ILE A 1 103 ? 4.411 -11.119 0.300 1.00 96.19 103 ILE A CA 1
ATOM 755 C C . ILE A 1 103 ? 3.733 -10.461 1.505 1.00 96.19 103 ILE A C 1
ATOM 757 O O . ILE A 1 103 ? 3.416 -11.157 2.470 1.00 96.19 103 ILE A O 1
ATOM 761 N N . VAL A 1 104 ? 3.456 -9.156 1.451 1.00 94.25 104 VAL A N 1
ATOM 762 C CA . VAL A 1 104 ? 2.776 -8.430 2.537 1.00 94.25 104 VAL A CA 1
ATOM 763 C C . VAL A 1 104 ? 1.407 -9.046 2.835 1.00 94.25 104 VAL A C 1
ATOM 765 O O . VAL A 1 104 ? 1.108 -9.336 3.992 1.00 94.25 104 VAL A O 1
ATOM 768 N N . VAL A 1 105 ? 0.603 -9.329 1.806 1.00 92.69 105 VAL A N 1
ATOM 769 C CA . VAL A 1 105 ? -0.716 -9.964 1.964 1.00 92.69 105 VAL A CA 1
ATOM 770 C C . VAL A 1 105 ? -0.592 -11.374 2.549 1.00 92.69 105 VAL A C 1
ATOM 772 O O . VAL A 1 105 ? -1.368 -11.744 3.428 1.00 92.69 105 VAL A O 1
ATOM 775 N N . SER A 1 106 ? 0.403 -12.158 2.126 1.00 93.50 106 SER A N 1
ATOM 776 C CA . SER A 1 106 ? 0.627 -13.515 2.647 1.00 93.50 106 SER A CA 1
ATOM 777 C C . SER A 1 106 ? 0.995 -13.557 4.134 1.00 93.50 106 SER A C 1
ATOM 779 O O . SER A 1 106 ? 0.788 -14.581 4.782 1.00 93.50 106 SER A O 1
ATOM 781 N N . ARG A 1 107 ? 1.511 -12.454 4.694 1.00 90.88 107 ARG A N 1
ATOM 782 C CA . ARG A 1 107 ? 1.874 -12.348 6.116 1.00 90.88 107 ARG A CA 1
ATOM 783 C C . ARG A 1 107 ? 0.686 -12.064 7.031 1.00 90.88 107 ARG A C 1
ATOM 785 O O . ARG A 1 107 ? 0.839 -12.118 8.249 1.00 90.88 107 ARG A O 1
ATOM 792 N N . ILE A 1 108 ? -0.492 -11.794 6.474 1.00 89.75 108 ILE A N 1
ATOM 793 C CA . ILE A 1 108 ? -1.714 -11.617 7.255 1.00 89.75 108 ILE A CA 1
ATOM 794 C C . ILE A 1 108 ? -2.157 -12.996 7.768 1.00 89.75 108 ILE A C 1
ATOM 796 O O . ILE A 1 108 ? -2.622 -13.839 6.998 1.00 89.75 108 ILE A O 1
ATOM 800 N N . ASN A 1 109 ? -1.994 -13.236 9.075 1.00 79.44 109 ASN A N 1
ATOM 801 C CA . ASN A 1 109 ? -2.394 -14.489 9.721 1.00 79.44 109 ASN A CA 1
ATOM 802 C C . ASN A 1 109 ? -3.912 -14.697 9.609 1.00 79.44 109 ASN A C 1
ATOM 804 O O . ASN A 1 109 ? -4.701 -13.864 10.053 1.00 79.44 109 ASN A O 1
ATOM 808 N N . LYS A 1 110 ? -4.321 -15.838 9.043 1.00 69.38 110 LYS A N 1
ATOM 809 C CA . LYS A 1 110 ? -5.733 -16.205 8.809 1.00 69.38 110 LYS A CA 1
ATOM 810 C C . LYS A 1 110 ? -6.361 -17.004 9.958 1.00 69.38 110 LYS A C 1
ATOM 812 O O . LYS A 1 110 ? -7.425 -17.584 9.780 1.00 69.38 110 LYS A O 1
ATOM 817 N N . THR A 1 111 ? -5.721 -17.035 11.127 1.00 58.44 111 THR A N 1
ATOM 818 C CA . THR A 1 111 ? -6.057 -17.911 12.266 1.00 58.44 111 THR A CA 1
ATOM 819 C C . THR A 1 111 ? -7.514 -17.802 12.742 1.00 58.44 111 THR A C 1
ATOM 821 O O . THR A 1 111 ? -8.042 -18.761 13.281 1.00 58.44 111 THR A O 1
ATOM 824 N N . TYR A 1 112 ? -8.205 -16.689 12.483 1.00 54.75 112 TYR A N 1
ATOM 825 C CA . TYR A 1 112 ? -9.598 -16.474 12.906 1.00 54.75 112 TYR A CA 1
ATOM 826 C C . TYR A 1 112 ? -10.659 -16.857 11.856 1.00 54.75 112 TYR A C 1
ATOM 828 O O . TYR A 1 112 ? -11.846 -16.635 12.083 1.00 54.75 112 TYR A O 1
ATOM 836 N N . LEU A 1 113 ? -10.253 -17.381 10.694 1.00 56.12 113 LEU A N 1
ATOM 837 C CA . LEU A 1 113 ? -11.149 -17.721 9.580 1.00 56.12 113 LEU A CA 1
ATOM 838 C C . LEU A 1 113 ? -11.312 -19.232 9.361 1.00 56.12 113 LEU A C 1
ATOM 840 O O . LEU A 1 113 ? -11.887 -19.614 8.345 1.00 56.12 113 LEU A O 1
ATOM 844 N N . ASP A 1 114 ? -10.832 -20.087 10.272 1.00 61.41 114 ASP A N 1
ATOM 845 C CA . ASP A 1 114 ? -11.134 -21.522 10.235 1.00 61.41 114 ASP A CA 1
ATOM 846 C C . ASP A 1 114 ? -12.338 -21.837 11.147 1.00 61.41 114 ASP A C 1
ATOM 848 O O . ASP A 1 114 ? -12.203 -21.849 12.372 1.00 61.41 114 ASP A O 1
ATOM 852 N N . PRO A 1 115 ? -13.536 -22.107 10.588 1.00 61.88 115 PRO A N 1
ATOM 853 C CA . PRO A 1 115 ? -14.698 -22.499 11.378 1.00 61.88 115 PRO A CA 1
ATOM 854 C C . PRO A 1 115 ? -14.531 -23.848 12.094 1.00 61.88 115 PRO A C 1
ATOM 856 O O . PRO A 1 115 ? -15.420 -24.225 12.861 1.00 61.88 115 PRO A O 1
ATOM 859 N N . LYS A 1 116 ? -13.445 -24.600 11.845 1.00 58.69 116 LYS A N 1
ATOM 860 C CA . LYS A 1 116 ? -13.188 -25.889 12.503 1.00 58.69 116 LYS A CA 1
ATOM 861 C C . LYS A 1 116 ? -12.526 -25.795 13.877 1.00 58.69 116 LYS A C 1
ATOM 863 O O . LYS A 1 116 ? -12.477 -26.822 14.551 1.00 58.69 116 LYS A O 1
ATOM 868 N N . ASP A 1 117 ? -12.126 -24.613 14.346 1.00 56.38 117 ASP A N 1
ATOM 869 C CA . ASP A 1 117 ? -11.595 -24.424 15.707 1.00 56.38 117 ASP A CA 1
ATOM 870 C C . ASP A 1 117 ? -12.714 -24.182 16.742 1.00 56.38 117 ASP A C 1
ATOM 872 O O . ASP A 1 117 ? -12.780 -23.187 17.461 1.00 56.38 117 ASP A O 1
ATOM 876 N N . LYS A 1 118 ? -13.677 -25.106 16.753 1.00 51.22 118 LYS A N 1
ATOM 877 C CA . LYS A 1 118 ? -14.624 -25.325 17.849 1.00 51.22 118 LYS A CA 1
ATOM 878 C C . LYS A 1 118 ? -14.595 -26.814 18.180 1.00 51.22 118 LYS A C 1
ATOM 880 O O . LYS A 1 118 ? -15.479 -27.558 17.750 1.00 51.22 118 LYS A O 1
ATOM 885 N N . ARG A 1 119 ? -13.565 -27.263 18.893 1.00 43.47 119 ARG A N 1
ATOM 886 C CA . ARG A 1 119 ? -13.586 -28.529 19.636 1.00 43.47 119 ARG A CA 1
ATOM 887 C C . ARG A 1 119 ? -12.902 -28.367 20.976 1.00 43.47 119 ARG A C 1
ATOM 889 O O . ARG A 1 119 ? -11.816 -27.759 20.995 1.00 43.47 119 ARG A O 1
#

Sequence (119 aa):
MADDTTRPATPPPTAKVEGASVGEVVDYVKRYAKQETLGPLKGAGTWIAMGAAAAVSLGIGIIILLLGLLRVLQVETDMGTSEWWSWVPYLIVILVGAAITAIVVSRINKTYLDPKDKR

Foldseek 3Di:
DDDPPDDPPPPPPPPPPPPCDPVNVVVVVVVVVCCVPVVVCVVCVVVVVVVVVVVVVVVVVLVVVLVVQLVCCCPVVVLCVDPPRNCVSVVVSVVVVVVVVVVVVVPPDPVPVDPPPPD